Protein AF-A0A6V7WCV7-F1 (afdb_monomer)

Sequence (112 aa):
MLRPEAARRPTASAIASHPLFWEPSKQLQFLMEVSDWIEKKEPRDPVMRRLEWRRNLVFTNWLDQLDEPLRLDLLKQRQYMNNVRDLLRAIRNKKHHYQANIFKLNKFLYFI

Nearest PDB structures (foldseek):
  4pl5-assembly1_A  TM=9.314E-01  e=4.701E-06  Mus musculus
  6w39-assembly1_B  TM=9.078E-01  e=1.611E-05  Homo sapiens
  4yzc-assembly2_B  TM=8.730E-01  e=9.842E-06  Homo sapiens
  4yzd-assembly3_C  TM=8.633E-01  e=1.822E-05  Homo sapiens

InterPro domains:
  IPR010513 KEN domain [PF06479] (27-100)
  IPR010513 KEN domain [PS51392] (24-112)
  IPR038357 KEN domain superfamily [G3DSA:1.20.1440.180] (25-109)
  IPR045133 Serine/threonine-protein kinase/endoribonuclease IRE1/2-like [PTHR13954] (1-100)

Mean predicted aligned error: 6.6 Å

Solvent-accessible surface area (backbone atoms only — not comparable to full-atom values): 6774 Å² total; per-residue (Å²): 114,87,50,90,54,68,90,73,32,68,51,72,70,59,55,68,68,35,74,90,70,48,54,70,70,55,50,53,49,50,47,36,53,51,31,62,59,53,68,79,49,59,83,84,36,69,66,50,52,59,60,53,73,59,38,72,83,78,41,82,53,61,69,79,74,44,59,67,72,60,42,53,57,48,53,73,77,44,90,72,60,85,47,64,68,40,49,33,43,50,54,40,51,50,54,55,49,50,53,52,50,50,53,51,54,52,58,58,62,76,76,114

Secondary structure (DSSP, 8-state):
---SSGGGSPPHHHHHTSGGG--HHHHHHHHHHHHHHHHTS-TT-HHHHHHHHTGGGT-S-GGGGS-HHHHHHHHHH----SSHHHHHHHHHHHHHHHHHHHHHHHHHHT--

pLDDT: mean 88.62, std 14.21, range [44.41, 97.56]

Radius of gyration: 18.57 Å; Cα contacts (8 Å, |Δi|>4): 51; chains: 1; bounding box: 32×36×64 Å

Foldseek 3Di:
DPDPDPVPDDDPVVVCVDPVNDDPVVVLVVLLVVLVVCVPDDCPDPVNCVQFVCCVVPPDQVLVVDDPVLSVVLVVVDDADRGSNRVSVSSNVVVVVVVVVVVVVVVVVVVD

Structure (mmCIF, N/CA/C/O backbone):
data_AF-A0A6V7WCV7-F1
#
_entry.id   AF-A0A6V7WCV7-F1
#
loop_
_atom_site.group_PDB
_atom_site.id
_atom_site.type_symbol
_atom_site.label_atom_id
_atom_site.label_alt_id
_atom_site.label_comp_id
_atom_site.label_asym_id
_atom_site.label_entity_id
_atom_site.label_seq_id
_atom_site.pdbx_PDB_ins_code
_atom_site.Cartn_x
_atom_site.Cartn_y
_atom_site.Cartn_z
_atom_site.occupancy
_atom_site.B_iso_or_equiv
_atom_site.auth_seq_id
_atom_site.auth_comp_id
_atom_site.auth_asym_id
_atom_site.auth_atom_id
_atom_site.pdbx_PDB_model_num
ATOM 1 N N . MET A 1 1 ? 5.554 -4.511 -22.547 1.00 76.69 1 MET A N 1
ATOM 2 C CA . MET A 1 1 ? 6.162 -5.639 -23.284 1.00 76.69 1 MET A CA 1
ATOM 3 C C . MET A 1 1 ? 5.646 -5.725 -24.716 1.00 76.69 1 MET A C 1
ATOM 5 O O . MET A 1 1 ? 6.467 -5.742 -25.615 1.00 76.69 1 MET A O 1
ATOM 9 N N . LEU A 1 2 ? 4.328 -5.682 -24.950 1.00 91.31 2 LEU A N 1
ATOM 10 C CA . LEU A 1 2 ? 3.726 -5.877 -26.283 1.00 91.31 2 LEU A CA 1
ATOM 11 C C . LEU A 1 2 ? 3.234 -4.574 -26.953 1.00 91.31 2 LEU A C 1
ATOM 13 O O . LEU A 1 2 ? 2.215 -4.566 -27.632 1.00 91.31 2 LEU A O 1
ATOM 17 N N . ARG A 1 3 ? 3.910 -3.435 -26.728 1.00 93.88 3 ARG A N 1
ATOM 18 C CA . ARG A 1 3 ? 3.546 -2.186 -27.428 1.00 93.88 3 ARG A CA 1
ATOM 19 C C . ARG A 1 3 ? 3.881 -2.325 -28.925 1.00 93.88 3 ARG A C 1
ATOM 21 O O . ARG A 1 3 ? 4.972 -2.833 -29.209 1.00 93.88 3 ARG A O 1
ATOM 28 N N . PRO A 1 4 ? 3.018 -1.868 -29.856 1.00 94.25 4 PRO A N 1
ATOM 29 C CA . PRO A 1 4 ? 3.315 -1.912 -31.290 1.00 94.25 4 PRO A CA 1
ATOM 30 C C . PRO A 1 4 ? 4.631 -1.201 -31.605 1.00 94.25 4 PRO A C 1
ATOM 32 O O . PRO A 1 4 ? 5.537 -1.803 -32.179 1.00 94.25 4 PRO A O 1
ATOM 35 N N . GLU A 1 5 ? 4.799 0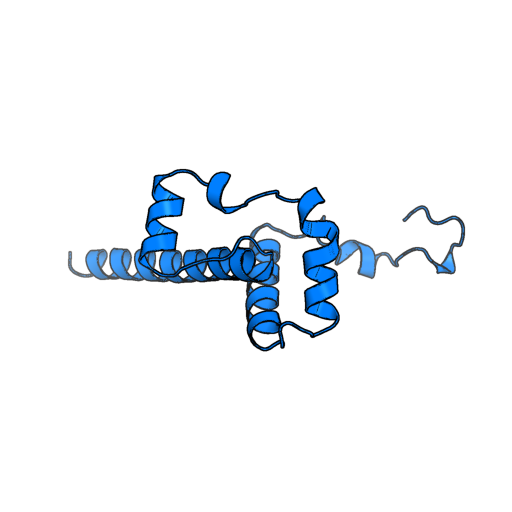.022 -31.092 1.00 96.44 5 GLU A N 1
ATOM 36 C CA . GLU A 1 5 ? 6.050 0.765 -31.223 1.00 96.44 5 GLU A CA 1
ATOM 37 C C . GLU A 1 5 ? 7.155 0.159 -30.343 1.00 96.44 5 GLU A C 1
ATOM 39 O O . GLU A 1 5 ? 7.053 0.143 -29.110 1.00 96.44 5 GLU A O 1
ATOM 44 N N . ALA A 1 6 ? 8.249 -0.293 -30.969 1.00 94.12 6 ALA A N 1
ATOM 45 C CA . ALA A 1 6 ? 9.384 -0.909 -30.279 1.00 94.12 6 ALA A CA 1
ATOM 46 C C . ALA A 1 6 ? 10.025 0.026 -29.239 1.00 94.12 6 ALA A C 1
ATOM 48 O O . ALA A 1 6 ? 10.284 -0.399 -28.116 1.00 94.12 6 ALA A O 1
ATOM 49 N N . ALA A 1 7 ? 10.180 1.314 -29.566 1.00 94.56 7 ALA A N 1
ATOM 50 C CA . ALA A 1 7 ? 10.770 2.321 -28.678 1.00 94.56 7 ALA A CA 1
ATOM 51 C C . ALA A 1 7 ? 9.961 2.578 -27.390 1.00 94.56 7 ALA A C 1
ATOM 53 O O . ALA A 1 7 ? 10.483 3.137 -26.432 1.00 94.56 7 ALA A O 1
ATOM 54 N N . ARG A 1 8 ? 8.685 2.167 -27.340 1.00 94.75 8 ARG A N 1
ATOM 55 C CA . ARG A 1 8 ? 7.830 2.287 -26.144 1.00 94.75 8 ARG A CA 1
ATOM 56 C C . ARG A 1 8 ? 7.823 1.027 -25.282 1.00 94.75 8 ARG A C 1
ATOM 58 O O . ARG A 1 8 ? 7.116 0.972 -24.272 1.00 94.75 8 ARG A O 1
ATOM 65 N N . ARG A 1 9 ? 8.537 -0.026 -25.688 1.00 95.56 9 ARG A N 1
ATOM 66 C CA . ARG A 1 9 ? 8.662 -1.245 -24.887 1.00 95.56 9 ARG A CA 1
ATOM 67 C C . ARG A 1 9 ? 9.689 -0.996 -23.775 1.00 95.56 9 ARG A C 1
ATOM 69 O O . ARG A 1 9 ? 10.730 -0.403 -24.039 1.00 95.56 9 ARG A O 1
ATOM 76 N N . PRO A 1 10 ? 9.414 -1.430 -22.534 1.00 95.19 10 PRO A N 1
ATOM 77 C CA . PRO A 1 10 ? 10.397 -1.334 -21.463 1.00 95.19 10 PRO A CA 1
ATOM 78 C C . PRO A 1 10 ? 11.601 -2.229 -21.771 1.00 95.19 10 PRO A C 1
ATOM 80 O O . PRO A 1 10 ? 11.449 -3.291 -22.380 1.00 95.19 10 PRO A O 1
ATOM 83 N N . THR A 1 11 ? 12.783 -1.817 -21.318 1.00 95.38 11 THR A N 1
ATOM 84 C CA . THR A 1 11 ? 13.997 -2.638 -21.390 1.00 95.38 11 THR A CA 1
ATOM 85 C C . THR A 1 11 ? 13.890 -3.854 -20.468 1.00 95.38 11 THR A C 1
ATOM 87 O O . THR A 1 11 ? 13.085 -3.870 -19.532 1.00 95.38 11 THR A O 1
ATOM 90 N N . ALA A 1 12 ? 14.737 -4.864 -20.684 1.00 94.69 12 ALA A N 1
ATOM 91 C CA . ALA A 1 12 ? 14.803 -6.034 -19.804 1.00 94.69 12 ALA A CA 1
ATOM 92 C C . ALA A 1 12 ? 15.084 -5.646 -18.338 1.00 94.69 12 ALA A C 1
ATOM 94 O O . ALA A 1 12 ? 14.444 -6.164 -17.428 1.00 94.69 12 ALA A O 1
ATOM 95 N N . SER A 1 13 ? 15.966 -4.667 -18.108 1.00 95.25 13 SER A N 1
ATOM 96 C CA . SER A 1 13 ? 16.258 -4.147 -16.764 1.00 95.25 13 SER A CA 1
ATOM 97 C C . SER A 1 13 ? 15.040 -3.463 -16.118 1.00 95.25 13 SER A C 1
ATOM 99 O O . SER A 1 13 ? 14.732 -3.711 -14.949 1.00 95.25 13 SER A O 1
ATOM 101 N N . ALA A 1 14 ? 14.283 -2.667 -16.885 1.00 94.50 14 ALA A N 1
ATOM 102 C CA . ALA A 1 14 ? 13.053 -2.044 -16.394 1.00 94.50 14 ALA A CA 1
ATOM 103 C C . ALA A 1 14 ? 11.978 -3.090 -16.048 1.00 94.50 14 ALA A C 1
ATOM 105 O O . ALA A 1 14 ? 11.270 -2.947 -15.053 1.00 94.50 14 ALA A O 1
ATOM 106 N N . ILE A 1 15 ? 11.885 -4.163 -16.839 1.00 94.75 15 ILE A N 1
ATOM 107 C CA . ILE A 1 15 ? 11.001 -5.302 -16.571 1.00 94.75 15 ILE A CA 1
ATOM 108 C C . ILE A 1 15 ? 11.404 -6.010 -15.278 1.00 94.75 15 ILE A C 1
ATOM 110 O O . ILE A 1 15 ? 10.546 -6.222 -14.428 1.00 94.75 15 ILE A O 1
ATOM 114 N N . ALA A 1 16 ? 12.688 -6.331 -15.104 1.00 94.50 16 ALA A N 1
ATOM 115 C CA . ALA A 1 16 ? 13.192 -6.999 -13.902 1.00 94.50 16 ALA A CA 1
ATOM 116 C C . ALA A 1 16 ? 12.937 -6.180 -12.623 1.00 94.50 16 ALA A C 1
ATOM 118 O O . ALA A 1 16 ? 12.806 -6.729 -11.533 1.00 94.50 16 ALA A O 1
ATOM 119 N N . SER A 1 17 ? 12.814 -4.858 -12.758 1.00 93.88 17 SER A N 1
ATOM 120 C CA . SER A 1 17 ? 12.509 -3.948 -11.653 1.00 93.88 17 SER A CA 1
ATOM 121 C C . SER A 1 17 ? 11.010 -3.825 -11.345 1.00 93.88 17 SER A C 1
ATOM 123 O O . SER A 1 17 ? 10.653 -3.197 -10.349 1.00 93.88 17 SER A O 1
ATOM 125 N N . HIS A 1 18 ? 10.126 -4.399 -12.165 1.00 95.75 18 HIS A N 1
ATOM 126 C CA . HIS A 1 18 ? 8.675 -4.257 -12.033 1.00 95.75 18 HIS A CA 1
ATOM 127 C C . HIS A 1 18 ? 8.134 -4.946 -10.759 1.00 95.75 18 HIS A C 1
ATOM 129 O O . HIS A 1 18 ? 8.598 -6.041 -10.434 1.00 95.75 18 HIS A O 1
ATOM 135 N N . PRO A 1 19 ? 7.106 -4.386 -10.080 1.00 96.25 19 PRO A N 1
ATOM 136 C CA . PRO A 1 19 ? 6.532 -4.961 -8.855 1.00 96.25 19 PRO A CA 1
ATOM 137 C C . PRO A 1 19 ? 6.061 -6.414 -8.948 1.00 96.25 19 PRO A C 1
ATOM 139 O O . PRO A 1 19 ? 6.026 -7.110 -7.942 1.00 96.25 19 PRO A O 1
ATOM 142 N N . LEU A 1 20 ? 5.747 -6.883 -10.159 1.00 94.94 20 LEU A N 1
ATOM 143 C CA . LEU A 1 20 ? 5.389 -8.281 -10.426 1.00 94.94 20 LEU A CA 1
ATOM 144 C C . LEU A 1 20 ? 6.468 -9.272 -9.953 1.00 94.94 20 LEU A C 1
ATOM 146 O O . LEU A 1 20 ? 6.132 -10.382 -9.565 1.00 94.94 20 LEU A O 1
ATOM 150 N N . PHE A 1 21 ? 7.741 -8.873 -9.984 1.00 96.12 21 PHE A N 1
ATOM 151 C CA . PHE A 1 21 ? 8.878 -9.717 -9.597 1.00 96.12 21 PHE A CA 1
ATOM 152 C C . PHE A 1 21 ? 9.394 -9.414 -8.190 1.00 96.12 21 PHE A C 1
ATOM 154 O O . PHE A 1 21 ? 10.495 -9.819 -7.828 1.00 96.12 21 PHE A O 1
ATOM 161 N N . TRP A 1 22 ? 8.665 -8.622 -7.405 1.00 97.50 22 TRP A N 1
ATOM 162 C CA . TRP A 1 22 ? 9.108 -8.286 -6.061 1.00 97.50 22 TRP A CA 1
ATOM 163 C C . TRP A 1 22 ? 8.701 -9.368 -5.075 1.00 97.50 22 TRP A C 1
ATOM 165 O O . TRP A 1 22 ? 7.524 -9.714 -4.983 1.00 97.50 22 TRP A O 1
ATOM 175 N N . GLU A 1 23 ? 9.664 -9.796 -4.263 1.00 97.44 23 GLU A N 1
ATOM 176 C CA . GLU A 1 23 ? 9.392 -10.567 -3.054 1.00 97.44 23 GLU A CA 1
ATOM 177 C C . GLU A 1 23 ? 8.449 -9.794 -2.110 1.00 97.44 23 GLU A C 1
ATOM 179 O O . GLU A 1 23 ? 8.503 -8.555 -2.067 1.00 97.44 23 GLU A O 1
ATOM 184 N N . PRO A 1 24 ? 7.624 -10.482 -1.299 1.00 96.88 24 PRO A N 1
ATOM 185 C CA . PRO A 1 24 ? 6.661 -9.832 -0.405 1.00 96.88 24 PRO A CA 1
ATOM 186 C C . PRO A 1 24 ? 7.280 -8.780 0.527 1.00 96.88 24 PRO A C 1
ATOM 188 O O . PRO A 1 24 ? 6.677 -7.739 0.789 1.00 96.88 24 PRO A O 1
ATOM 191 N N . SER A 1 25 ? 8.516 -9.001 0.985 1.00 95.62 25 SER A N 1
ATOM 192 C CA . SER A 1 25 ? 9.258 -8.049 1.820 1.00 95.62 25 SER A CA 1
ATOM 193 C C . SER A 1 25 ? 9.508 -6.717 1.107 1.00 95.62 25 SER A C 1
ATOM 195 O O . SER A 1 25 ? 9.321 -5.653 1.698 1.00 95.62 25 SER A O 1
ATOM 197 N N . LYS A 1 26 ? 9.865 -6.760 -0.180 1.00 96.75 26 LYS A N 1
ATOM 198 C CA . LYS A 1 26 ? 10.084 -5.574 -1.012 1.00 96.75 26 LYS A CA 1
ATOM 199 C C . LYS A 1 26 ? 8.773 -4.854 -1.319 1.00 96.75 26 LYS A C 1
ATOM 201 O O . LYS A 1 26 ? 8.745 -3.627 -1.305 1.00 96.75 26 LYS A O 1
ATOM 206 N N . GLN A 1 27 ? 7.686 -5.596 -1.541 1.00 97.56 27 GLN A N 1
ATOM 207 C CA . GLN A 1 27 ? 6.352 -5.007 -1.709 1.00 97.56 27 GLN A CA 1
ATOM 208 C C . GLN A 1 27 ? 5.926 -4.234 -0.455 1.00 97.56 27 GLN A C 1
ATOM 210 O O . GLN A 1 27 ? 5.537 -3.071 -0.554 1.00 97.56 27 GLN A O 1
ATOM 215 N N . LEU A 1 28 ? 6.061 -4.842 0.729 1.00 96.06 28 LEU A N 1
ATOM 216 C CA . LEU A 1 28 ? 5.735 -4.184 1.994 1.00 96.06 28 LEU A CA 1
ATOM 217 C C . LEU A 1 28 ? 6.618 -2.954 2.239 1.00 96.06 28 LEU A C 1
ATOM 219 O O . LEU A 1 28 ? 6.102 -1.901 2.608 1.00 96.06 28 LEU A O 1
ATOM 223 N N . GLN A 1 29 ? 7.927 -3.070 1.999 1.00 96.75 29 GLN A N 1
ATOM 224 C CA . GLN A 1 29 ? 8.865 -1.957 2.140 1.00 96.75 29 GLN A CA 1
ATOM 225 C C . GLN A 1 29 ? 8.476 -0.779 1.238 1.00 96.75 29 GLN A C 1
ATOM 227 O O . GLN A 1 29 ? 8.420 0.356 1.704 1.00 96.75 29 GLN A O 1
ATOM 232 N N . PHE A 1 30 ? 8.114 -1.046 -0.019 1.00 97.50 30 PHE A N 1
ATOM 233 C CA . PHE A 1 30 ? 7.636 -0.013 -0.934 1.00 97.50 30 PHE A CA 1
ATOM 234 C C . PHE A 1 30 ? 6.378 0.695 -0.409 1.00 97.50 30 PHE A C 1
ATOM 236 O O . PHE A 1 30 ? 6.314 1.922 -0.428 1.00 97.50 30 PHE A O 1
ATOM 243 N N . LEU A 1 31 ? 5.387 -0.044 0.106 1.00 96.75 31 LEU A N 1
ATOM 244 C CA . LEU A 1 31 ? 4.176 0.566 0.675 1.00 96.75 31 LEU A CA 1
ATOM 245 C C . LEU A 1 31 ? 4.493 1.455 1.886 1.00 96.75 31 LEU A C 1
ATOM 247 O O . LEU A 1 31 ? 3.893 2.521 2.040 1.00 96.75 31 LEU A O 1
ATOM 251 N N . MET A 1 32 ? 5.446 1.041 2.725 1.00 96.50 32 MET A N 1
ATOM 252 C CA . MET A 1 32 ? 5.908 1.838 3.862 1.00 96.50 32 MET A CA 1
ATOM 253 C C . MET A 1 32 ? 6.592 3.135 3.417 1.00 96.50 32 MET A C 1
ATOM 255 O O . MET A 1 32 ? 6.229 4.207 3.897 1.00 96.50 32 MET A O 1
ATOM 259 N N . GLU A 1 33 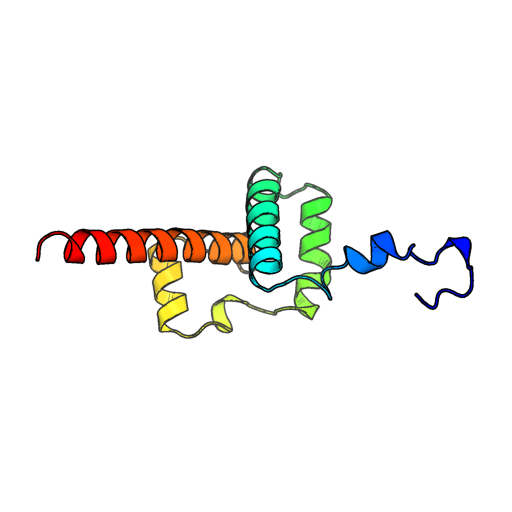? 7.529 3.057 2.472 1.00 97.25 33 GLU A N 1
ATOM 260 C CA . GLU A 1 33 ? 8.252 4.224 1.952 1.00 97.25 33 GLU A CA 1
ATOM 261 C C . GLU A 1 33 ? 7.309 5.219 1.271 1.00 97.25 33 GLU A C 1
ATOM 263 O O . GLU A 1 33 ? 7.402 6.429 1.495 1.00 97.25 33 GLU A O 1
ATOM 268 N N . VAL A 1 34 ? 6.347 4.718 0.489 1.00 96.94 34 VAL A N 1
ATOM 269 C CA . VAL A 1 34 ? 5.306 5.558 -0.110 1.00 96.94 34 VAL A CA 1
ATOM 270 C C . VAL A 1 34 ? 4.466 6.218 0.980 1.00 96.94 34 VAL A C 1
ATOM 272 O O . VAL A 1 34 ? 4.216 7.417 0.877 1.00 96.94 34 VAL A O 1
ATOM 275 N N . SER A 1 35 ? 4.077 5.492 2.037 1.00 97.56 35 SER A N 1
ATOM 276 C CA . SER A 1 35 ? 3.351 6.070 3.177 1.00 97.56 35 SER A CA 1
ATOM 277 C C . SER A 1 35 ? 4.119 7.233 3.815 1.00 97.56 35 SER A C 1
ATOM 279 O O . SER A 1 35 ? 3.529 8.281 4.073 1.00 97.56 35 SER A O 1
ATOM 281 N N . ASP A 1 36 ? 5.419 7.069 4.066 1.00 97.12 36 ASP A N 1
ATOM 282 C CA . ASP A 1 36 ? 6.254 8.107 4.684 1.00 97.12 36 ASP A CA 1
ATOM 283 C C . ASP A 1 36 ? 6.448 9.320 3.771 1.00 97.12 36 ASP A C 1
ATOM 285 O O . ASP A 1 36 ? 6.479 10.467 4.230 1.00 97.12 36 ASP A O 1
ATOM 289 N N . TRP A 1 37 ? 6.550 9.079 2.465 1.00 96.50 37 TRP A N 1
ATOM 290 C CA . TRP A 1 37 ? 6.676 10.135 1.472 1.00 96.50 37 TRP A CA 1
ATOM 291 C C . TRP A 1 37 ? 5.389 10.959 1.327 1.00 96.50 37 TRP A C 1
ATOM 293 O O . TRP A 1 37 ? 5.460 12.190 1.294 1.00 96.50 37 TRP A O 1
ATOM 303 N N . ILE A 1 38 ? 4.215 10.314 1.284 1.00 95.94 38 ILE A N 1
ATOM 304 C CA . ILE A 1 38 ? 2.925 11.012 1.133 1.00 95.94 38 ILE A CA 1
ATOM 305 C C . ILE A 1 38 ? 2.443 11.692 2.417 1.00 95.94 38 ILE A C 1
ATOM 307 O O . ILE A 1 38 ? 1.627 12.610 2.333 1.00 95.94 38 ILE A O 1
ATOM 311 N N . GLU A 1 39 ? 2.930 11.280 3.593 1.00 94.62 39 GLU A N 1
ATOM 312 C CA . GLU A 1 39 ? 2.599 11.914 4.880 1.00 94.62 39 GLU A CA 1
ATOM 313 C C . GLU A 1 39 ? 2.926 13.411 4.871 1.00 94.62 39 GLU A C 1
ATOM 315 O O . GLU A 1 39 ? 2.197 14.221 5.433 1.00 94.62 39 GLU A O 1
ATOM 320 N N . LYS A 1 40 ? 4.011 13.773 4.181 1.00 93.25 40 LYS A N 1
ATOM 321 C CA . LYS A 1 40 ? 4.543 15.137 4.090 1.00 93.25 40 LYS A CA 1
ATOM 322 C C . LYS A 1 40 ? 3.878 15.967 2.987 1.00 93.25 40 LYS A C 1
ATOM 324 O O . LYS A 1 40 ? 4.312 17.083 2.721 1.00 93.25 40 LYS A O 1
ATOM 329 N N . LYS A 1 41 ? 2.893 15.406 2.276 1.00 93.75 41 LYS A N 1
ATOM 330 C CA . LYS A 1 41 ? 2.248 16.049 1.127 1.00 93.75 41 LYS A CA 1
ATOM 331 C C . LYS A 1 41 ? 0.964 16.747 1.541 1.00 93.75 41 LYS A C 1
ATOM 333 O O . LYS A 1 41 ? 0.128 16.184 2.252 1.00 93.75 41 LYS A O 1
ATOM 338 N N . GLU A 1 42 ? 0.750 17.933 0.990 1.00 93.38 42 GLU A N 1
ATOM 339 C CA . GLU A 1 42 ? -0.506 18.654 1.159 1.00 93.38 42 GLU A CA 1
ATOM 340 C C . GLU A 1 42 ? -1.680 17.882 0.534 1.00 93.38 42 GLU A C 1
ATOM 342 O O . GLU A 1 42 ? -1.513 17.244 -0.510 1.00 93.38 42 GLU A O 1
ATOM 347 N N . PRO A 1 43 ? -2.900 17.953 1.100 1.00 87.00 43 PRO A N 1
ATOM 348 C CA . PRO A 1 43 ? -4.073 17.286 0.528 1.00 87.00 43 PRO A CA 1
ATOM 349 C C . PRO A 1 43 ? -4.367 17.687 -0.927 1.00 87.00 43 PRO A C 1
ATOM 351 O O . PRO A 1 43 ? -4.913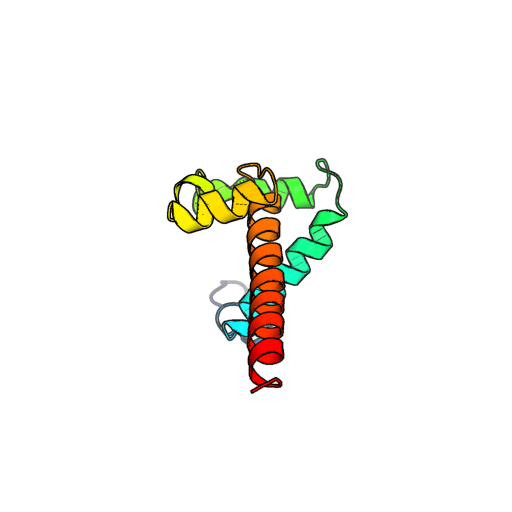 16.900 -1.698 1.00 87.00 43 PRO A O 1
ATOM 354 N N . ARG A 1 44 ? -3.995 18.914 -1.318 1.00 91.31 44 ARG A N 1
ATOM 355 C CA . ARG A 1 44 ? -4.189 19.454 -2.674 1.00 91.31 44 ARG A CA 1
ATOM 356 C C . ARG A 1 44 ? -3.049 19.123 -3.644 1.00 91.31 44 ARG A C 1
ATOM 358 O O . ARG A 1 44 ? -3.126 19.533 -4.806 1.00 91.31 44 ARG A O 1
ATOM 365 N N . ASP A 1 45 ? -2.020 18.400 -3.203 1.00 95.81 45 ASP A N 1
ATOM 366 C CA . ASP A 1 45 ? -0.906 17.987 -4.056 1.00 95.81 45 ASP A CA 1
ATOM 367 C C . ASP A 1 45 ? -1.425 17.118 -5.230 1.00 95.81 45 ASP A C 1
ATOM 369 O O . ASP A 1 45 ? -2.264 16.228 -5.024 1.00 95.81 45 ASP A O 1
ATOM 373 N N . PRO A 1 46 ? -0.977 17.357 -6.480 1.00 95.62 46 PRO A N 1
ATOM 374 C CA . PRO A 1 46 ? -1.377 16.557 -7.637 1.00 95.62 46 PRO A CA 1
ATOM 375 C C . PRO A 1 46 ? -1.187 15.045 -7.455 1.00 95.62 46 PRO A C 1
ATOM 377 O O . PRO A 1 46 ? -2.007 14.267 -7.948 1.00 95.62 46 PRO A O 1
ATOM 380 N N . VAL A 1 47 ? -0.149 14.624 -6.728 1.00 93.75 47 VAL A N 1
ATOM 381 C CA . VAL A 1 47 ? 0.113 13.216 -6.404 1.00 93.75 47 VAL A CA 1
ATOM 382 C C . VAL A 1 47 ? -1.019 12.641 -5.563 1.00 93.75 47 VAL A C 1
ATOM 384 O O . VAL A 1 47 ? -1.498 11.547 -5.854 1.00 93.75 47 VAL A O 1
ATOM 387 N N . MET A 1 48 ? -1.497 13.387 -4.565 1.00 95.00 48 MET A N 1
ATOM 388 C CA . MET A 1 48 ? -2.586 12.936 -3.700 1.00 95.00 48 MET A CA 1
ATOM 389 C C . MET A 1 48 ? -3.874 12.740 -4.486 1.00 95.00 48 MET A C 1
ATOM 391 O O . MET A 1 48 ? -4.512 11.695 -4.375 1.00 95.00 48 MET A O 1
ATOM 395 N N . ARG A 1 49 ? -4.205 13.683 -5.376 1.00 94.12 49 ARG A N 1
ATOM 396 C CA . ARG A 1 49 ? -5.342 13.516 -6.294 1.00 94.12 49 ARG A CA 1
ATOM 397 C C . ARG A 1 49 ? -5.178 12.284 -7.181 1.00 94.12 49 ARG A C 1
ATOM 399 O O . ARG A 1 49 ? -6.145 11.567 -7.422 1.00 94.12 49 ARG A O 1
ATOM 406 N N . ARG A 1 50 ? -3.961 12.031 -7.676 1.00 94.06 50 ARG A N 1
ATOM 407 C CA . ARG A 1 50 ? -3.690 10.896 -8.563 1.00 94.06 50 ARG A CA 1
ATOM 408 C C . ARG A 1 50 ? -3.828 9.553 -7.852 1.00 94.06 50 ARG A C 1
ATOM 410 O O . ARG A 1 50 ? -4.361 8.627 -8.460 1.00 94.06 50 ARG A O 1
ATOM 417 N N . LEU A 1 51 ? -3.375 9.464 -6.603 1.00 92.81 51 LEU A N 1
ATOM 418 C CA . LEU A 1 51 ? -3.517 8.270 -5.770 1.00 92.81 51 LEU A CA 1
ATOM 419 C C . LEU A 1 51 ? -4.991 7.960 -5.487 1.00 92.81 51 LEU A C 1
ATOM 421 O O . LEU A 1 51 ? -5.406 6.812 -5.611 1.00 92.81 51 LEU A O 1
ATOM 425 N N . GLU A 1 52 ? -5.801 8.977 -5.191 1.00 94.19 52 GLU A N 1
ATOM 426 C CA . GLU A 1 52 ? -7.219 8.775 -4.873 1.00 94.19 52 GLU A CA 1
ATOM 427 C C . GLU A 1 52 ? -8.096 8.496 -6.105 1.00 94.19 52 GLU A C 1
ATOM 429 O O . GLU A 1 52 ? -9.116 7.820 -5.979 1.00 94.19 52 GLU A O 1
ATOM 434 N N . TRP A 1 53 ? -7.711 8.964 -7.303 1.00 93.31 53 TRP A N 1
ATOM 435 C CA . TRP A 1 53 ? -8.576 8.942 -8.496 1.00 93.31 53 TRP A CA 1
ATOM 436 C C . TRP A 1 53 ? -9.169 7.559 -8.814 1.00 93.31 53 TRP A C 1
ATOM 438 O O . TRP A 1 53 ? -10.336 7.450 -9.183 1.00 93.31 53 TRP A O 1
ATOM 448 N N . ARG A 1 54 ? -8.381 6.488 -8.681 1.00 90.00 54 ARG A N 1
ATOM 449 C CA . ARG A 1 54 ? -8.802 5.125 -9.057 1.00 90.00 54 ARG A CA 1
ATOM 450 C C . ARG A 1 54 ? -8.839 4.142 -7.893 1.00 90.00 54 ARG A C 1
ATOM 452 O O . ARG A 1 54 ? -8.865 2.937 -8.122 1.00 90.00 54 ARG A O 1
ATOM 459 N N . ARG A 1 55 ? -8.891 4.637 -6.656 1.00 93.50 55 ARG A N 1
ATOM 460 C CA . ARG A 1 55 ? -8.899 3.787 -5.456 1.00 93.50 55 ARG A CA 1
ATOM 461 C C . ARG A 1 55 ? -10.043 2.765 -5.442 1.00 93.50 55 ARG A C 1
ATOM 463 O O . ARG A 1 55 ? -9.840 1.645 -4.998 1.00 93.50 55 ARG A O 1
ATOM 470 N N . ASN A 1 56 ? -11.198 3.119 -6.016 1.00 93.06 56 ASN A N 1
ATOM 471 C CA . ASN A 1 56 ? -12.392 2.268 -6.053 1.00 93.06 56 ASN A CA 1
ATOM 472 C C . ASN A 1 56 ? -12.207 0.994 -6.899 1.00 93.06 56 ASN A C 1
ATOM 474 O O . ASN A 1 56 ? -13.007 0.075 -6.783 1.00 93.06 56 ASN A O 1
ATOM 478 N N . LEU A 1 57 ? -11.162 0.927 -7.736 1.00 91.75 57 LEU A N 1
ATOM 479 C CA . LEU A 1 57 ? -10.771 -0.304 -8.436 1.00 91.75 57 LEU A CA 1
ATOM 480 C C . LEU A 1 57 ? -10.023 -1.289 -7.525 1.00 91.75 57 LEU A C 1
ATOM 482 O O . LEU A 1 57 ? -9.814 -2.432 -7.914 1.00 91.75 57 LEU A O 1
ATOM 486 N N . VAL A 1 58 ? -9.579 -0.830 -6.353 1.00 88.38 58 VAL A N 1
ATOM 487 C CA . VAL A 1 58 ? -8.795 -1.600 -5.382 1.00 88.38 58 VAL A CA 1
ATOM 488 C C . VAL A 1 58 ? -9.627 -1.887 -4.132 1.00 88.38 58 VAL A C 1
ATOM 490 O O . VAL A 1 58 ? -9.667 -3.025 -3.682 1.00 88.38 58 VAL A O 1
ATOM 493 N N . PHE A 1 59 ? -10.310 -0.880 -3.579 1.00 92.44 59 PHE A N 1
ATOM 494 C CA . PHE A 1 59 ? -11.165 -1.016 -2.395 1.00 92.44 59 PHE A CA 1
ATOM 495 C C . PHE A 1 59 ? -12.303 0.013 -2.399 1.00 92.44 59 PHE A C 1
ATOM 497 O O . PHE A 1 59 ? -12.169 1.095 -2.967 1.00 92.44 59 PHE A O 1
ATOM 504 N N . THR A 1 60 ? -13.412 -0.293 -1.722 1.00 92.12 60 THR A N 1
ATOM 505 C CA . THR A 1 60 ? -14.528 0.647 -1.509 1.00 92.12 60 THR A CA 1
ATOM 506 C C . THR A 1 60 ? -14.361 1.391 -0.190 1.00 92.12 60 THR A C 1
ATOM 508 O O . THR A 1 60 ? -13.916 2.537 -0.192 1.00 92.12 60 THR A O 1
ATOM 511 N N . ASN A 1 61 ? -14.672 0.733 0.931 1.00 94.50 61 ASN A N 1
ATOM 512 C CA . ASN A 1 61 ? -14.300 1.144 2.277 1.00 94.50 61 ASN A CA 1
ATOM 513 C C . ASN A 1 61 ? -13.371 0.104 2.879 1.00 94.50 61 ASN A C 1
ATOM 515 O O . ASN A 1 61 ? -13.808 -0.971 3.279 1.00 94.50 61 ASN A O 1
ATOM 519 N N . TRP A 1 62 ? -12.081 0.423 2.925 1.00 96.19 62 TRP A N 1
ATOM 520 C CA . TRP A 1 62 ? -11.082 -0.544 3.361 1.00 96.19 62 TRP A CA 1
ATOM 521 C C . TRP A 1 62 ? -11.247 -0.936 4.833 1.00 96.19 62 TRP A C 1
ATOM 523 O O . TRP A 1 62 ? -10.906 -2.058 5.177 1.00 96.19 62 TRP A O 1
ATOM 533 N N . LEU A 1 63 ? -11.810 -0.074 5.692 1.00 94.88 63 LEU A N 1
ATOM 534 C CA . LEU A 1 63 ? -12.074 -0.417 7.097 1.00 94.88 63 LEU A CA 1
ATOM 535 C C . LEU A 1 63 ? -13.138 -1.510 7.237 1.00 94.88 63 LEU A C 1
ATOM 537 O O . LEU A 1 63 ? -13.040 -2.339 8.136 1.00 94.88 63 LEU A O 1
ATOM 541 N N . ASP A 1 64 ? -14.141 -1.516 6.358 1.00 94.38 64 ASP A N 1
ATOM 542 C CA . ASP A 1 64 ? -15.223 -2.509 6.377 1.00 94.38 64 ASP A CA 1
ATOM 543 C C . ASP A 1 64 ? -14.788 -3.856 5.781 1.00 94.38 64 ASP A C 1
ATOM 545 O O . ASP A 1 64 ? -15.488 -4.851 5.933 1.00 94.38 64 ASP A O 1
ATOM 549 N N . GLN A 1 65 ? -13.628 -3.896 5.120 1.00 94.56 65 GLN A N 1
ATOM 550 C CA . GLN A 1 65 ? -13.032 -5.113 4.561 1.00 94.56 65 GLN A CA 1
ATOM 551 C C . GLN A 1 65 ? -12.074 -5.815 5.538 1.00 94.56 65 GLN A C 1
ATOM 553 O O . GLN A 1 65 ? -11.527 -6.862 5.203 1.00 94.56 65 GLN A O 1
ATOM 558 N N . LEU A 1 66 ? -11.830 -5.236 6.719 1.00 93.19 66 LEU A N 1
ATOM 559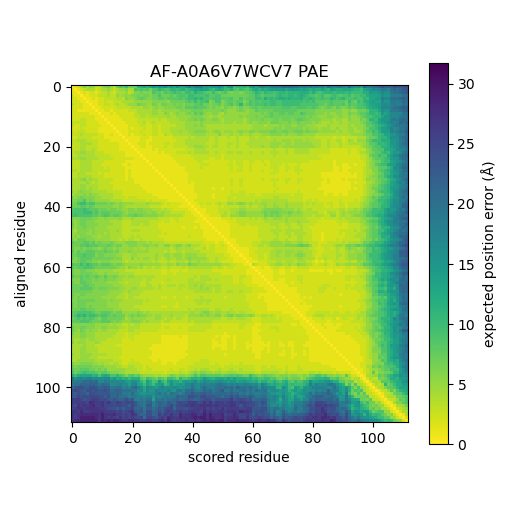 C CA . LEU A 1 66 ? -10.977 -5.828 7.749 1.00 93.19 66 LEU A CA 1
ATOM 560 C C . LEU A 1 66 ? -11.801 -6.656 8.732 1.00 93.19 66 LEU A C 1
ATOM 562 O O . LEU A 1 66 ? -12.902 -6.257 9.114 1.00 93.19 66 LEU A O 1
ATOM 566 N N . ASP A 1 67 ? -11.200 -7.733 9.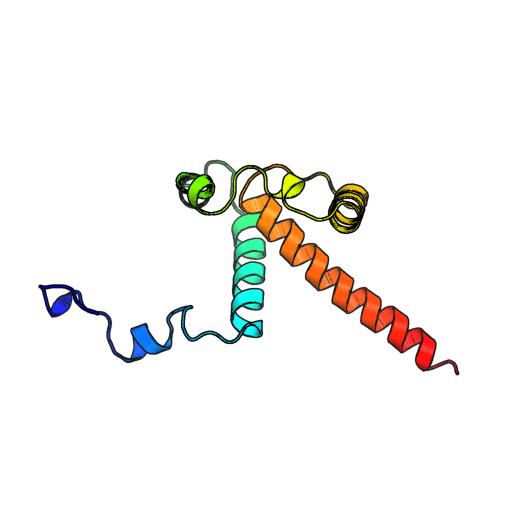236 1.00 92.88 67 ASP A N 1
ATOM 567 C CA . ASP A 1 67 ? -11.758 -8.480 10.359 1.00 92.88 67 ASP A CA 1
ATOM 568 C C . ASP A 1 67 ? -11.951 -7.567 11.577 1.00 92.88 67 ASP A C 1
ATOM 570 O O . ASP A 1 67 ? -11.104 -6.720 11.898 1.00 92.88 67 ASP A O 1
ATOM 574 N N . GLU A 1 68 ? -13.056 -7.772 12.294 1.00 93.00 68 GLU A N 1
ATOM 575 C CA . GLU A 1 68 ? -13.456 -6.943 13.433 1.00 93.00 68 GLU A CA 1
ATOM 576 C C . GLU A 1 68 ? -12.337 -6.752 14.480 1.00 93.00 68 GLU A C 1
ATOM 578 O O . GLU A 1 68 ? -12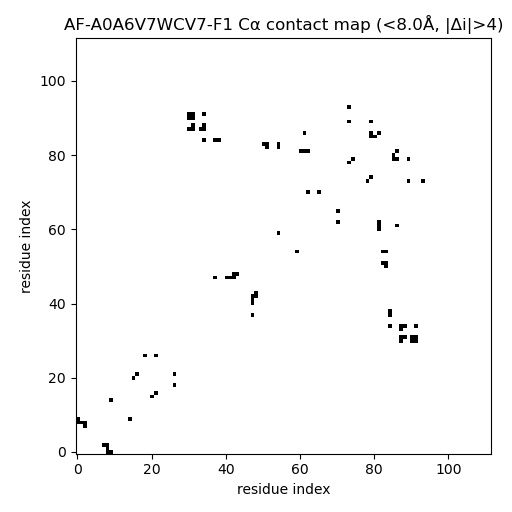.084 -5.601 14.857 1.00 93.00 68 GLU A O 1
ATOM 583 N N . PRO A 1 69 ? -11.575 -7.788 14.900 1.00 92.19 69 PRO A N 1
ATOM 584 C CA . PRO A 1 69 ? -10.495 -7.602 15.869 1.00 92.19 69 PRO A CA 1
ATOM 585 C C . PRO A 1 69 ? -9.393 -6.653 15.380 1.00 92.19 69 PRO A C 1
ATOM 587 O O . PRO A 1 69 ? -8.896 -5.829 16.151 1.00 92.19 69 PRO A O 1
ATOM 590 N N . LEU A 1 70 ? -9.019 -6.736 14.098 1.00 90.00 70 LEU A N 1
ATOM 591 C CA . LEU A 1 70 ? -7.989 -5.881 13.508 1.00 90.00 70 LEU A CA 1
ATOM 592 C C . LEU A 1 70 ? -8.487 -4.443 13.362 1.00 90.00 70 LEU A C 1
ATOM 594 O O . LEU A 1 70 ? -7.765 -3.498 13.685 1.00 90.00 70 LEU A O 1
ATOM 598 N N . ARG A 1 71 ? -9.729 -4.272 12.907 1.00 93.12 71 ARG A N 1
ATOM 599 C CA . ARG A 1 71 ? -10.374 -2.963 12.803 1.00 93.12 71 ARG A CA 1
ATOM 600 C C . ARG A 1 71 ? -10.437 -2.267 14.163 1.00 93.12 71 ARG A C 1
ATOM 602 O O . ARG A 1 71 ? -10.046 -1.105 14.265 1.00 93.12 71 ARG A O 1
ATOM 609 N N . LEU A 1 72 ? -10.884 -2.965 15.207 1.00 91.88 72 LEU A N 1
ATOM 610 C CA . LEU A 1 72 ? -10.949 -2.419 16.565 1.00 91.88 72 LEU A CA 1
ATOM 611 C C . LEU A 1 72 ? -9.559 -2.057 17.100 1.00 91.88 72 LEU A C 1
ATOM 613 O O . LEU A 1 72 ? -9.396 -1.002 17.708 1.00 91.88 72 LEU A O 1
ATOM 617 N N . ASP A 1 73 ? -8.549 -2.894 16.859 1.00 90.50 73 ASP A N 1
ATOM 618 C CA . ASP A 1 73 ? -7.163 -2.604 17.240 1.00 90.50 73 ASP A CA 1
ATOM 619 C C . ASP A 1 73 ? -6.625 -1.327 16.573 1.00 90.50 73 ASP A C 1
ATOM 621 O O . ASP A 1 73 ? -6.062 -0.463 17.248 1.00 90.50 73 ASP A O 1
ATOM 625 N N . LEU A 1 74 ? -6.863 -1.153 15.269 1.00 92.31 74 LEU A N 1
ATOM 626 C CA . LEU A 1 74 ? -6.457 0.051 14.542 1.00 92.31 74 LEU A CA 1
ATOM 627 C C . LEU A 1 74 ? -7.153 1.304 15.088 1.00 92.31 74 LEU A C 1
ATOM 629 O O . LEU A 1 74 ? -6.485 2.304 15.370 1.00 92.31 74 LEU A O 1
ATOM 633 N N . LEU A 1 75 ? -8.474 1.241 15.276 1.00 93.00 75 LEU A N 1
ATOM 634 C CA . LEU A 1 75 ? -9.282 2.381 15.715 1.00 93.00 75 LEU A CA 1
ATOM 635 C C . LEU A 1 75 ? -9.003 2.801 17.166 1.00 93.00 75 LEU A C 1
ATOM 637 O O . LEU A 1 75 ? -9.197 3.969 17.497 1.00 93.00 75 LEU A O 1
ATOM 641 N N . LYS A 1 76 ? -8.483 1.901 18.015 1.00 92.12 76 LYS A N 1
ATOM 642 C CA . LYS A 1 76 ? -7.983 2.252 19.360 1.00 92.12 76 LYS A CA 1
ATOM 643 C C . LYS A 1 76 ? -6.790 3.203 19.314 1.00 92.12 76 LYS A C 1
ATOM 645 O O . LYS A 1 76 ? -6.637 4.026 20.208 1.00 92.12 76 LYS A O 1
ATOM 650 N N . GLN A 1 77 ? -5.918 3.054 18.317 1.00 88.12 77 GLN A N 1
ATOM 651 C CA . GLN A 1 77 ? -4.682 3.834 18.230 1.00 8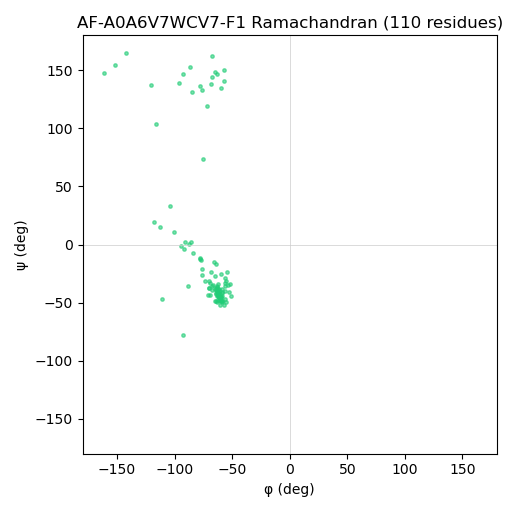8.12 77 GLN A CA 1
ATOM 652 C C . GLN A 1 77 ? -4.884 5.153 17.486 1.00 88.12 77 GLN A C 1
ATOM 654 O O . GLN A 1 77 ? -4.234 6.148 17.803 1.00 88.12 77 GLN A O 1
ATOM 659 N N . ARG A 1 78 ? -5.741 5.164 16.458 1.00 92.50 78 ARG A N 1
ATOM 660 C CA . ARG A 1 78 ? -5.933 6.335 15.599 1.00 92.50 78 ARG A CA 1
ATOM 661 C C . ARG A 1 78 ? -7.246 6.255 14.823 1.00 92.50 78 ARG A C 1
ATOM 663 O O . ARG A 1 78 ? -7.651 5.184 14.386 1.00 92.50 78 ARG A O 1
ATOM 670 N N . GLN A 1 79 ? -7.860 7.411 14.573 1.00 94.31 79 GLN A N 1
ATOM 671 C CA . GLN A 1 79 ? -8.945 7.527 13.599 1.00 94.31 79 GLN A CA 1
ATOM 672 C C . GLN A 1 79 ? -8.392 7.518 12.173 1.00 94.31 79 GLN A C 1
ATOM 674 O O . GLN A 1 79 ? -7.447 8.248 11.861 1.00 94.31 79 GLN A O 1
ATOM 679 N N . TYR A 1 80 ? -9.009 6.717 11.311 1.00 96.44 80 TYR A N 1
ATOM 680 C CA . TYR A 1 80 ? -8.633 6.604 9.910 1.00 96.44 80 TYR A CA 1
ATOM 681 C C . TYR A 1 80 ? -9.802 6.974 9.006 1.00 96.44 80 TYR A C 1
ATOM 683 O O . TYR A 1 80 ? -10.941 6.568 9.234 1.00 96.44 80 TYR A O 1
ATOM 691 N N . MET A 1 81 ? -9.505 7.726 7.956 1.00 95.12 81 MET A N 1
ATOM 692 C CA . MET A 1 81 ? -10.435 8.009 6.876 1.00 95.12 81 MET A CA 1
ATOM 693 C C . MET A 1 81 ? -10.373 6.913 5.814 1.00 95.12 81 MET A C 1
ATOM 695 O O . MET A 1 81 ? -9.329 6.311 5.560 1.00 95.12 81 MET A O 1
ATOM 699 N N . ASN A 1 82 ? -11.483 6.714 5.109 1.00 95.50 82 ASN A N 1
ATOM 700 C CA . ASN A 1 82 ? -11.516 5.836 3.948 1.00 95.50 82 ASN A CA 1
ATOM 701 C C . ASN A 1 82 ? -10.837 6.508 2.738 1.00 95.50 82 ASN A C 1
ATOM 703 O O . ASN A 1 82 ? -11.514 7.003 1.838 1.00 95.50 82 ASN A O 1
ATOM 707 N N . ASN A 1 83 ? -9.506 6.606 2.751 1.00 94.75 83 ASN A N 1
ATOM 708 C CA . ASN A 1 83 ? -8.665 7.088 1.655 1.00 94.75 83 ASN A CA 1
ATOM 709 C C . ASN A 1 83 ? -7.352 6.280 1.568 1.00 94.75 83 ASN A C 1
ATOM 711 O O . ASN A 1 83 ? -7.019 5.531 2.488 1.00 94.75 83 ASN A O 1
ATOM 715 N N . VAL A 1 84 ? -6.629 6.394 0.449 1.00 95.88 84 VAL A N 1
ATOM 716 C CA . VAL A 1 84 ? -5.394 5.633 0.180 1.00 95.88 84 VAL A CA 1
ATOM 717 C C . VAL A 1 84 ? -4.297 5.999 1.176 1.00 95.88 84 VAL A C 1
ATOM 719 O O . VAL A 1 84 ? -3.565 5.124 1.637 1.00 95.88 84 VAL A O 1
ATOM 722 N N . ARG A 1 85 ? -4.188 7.280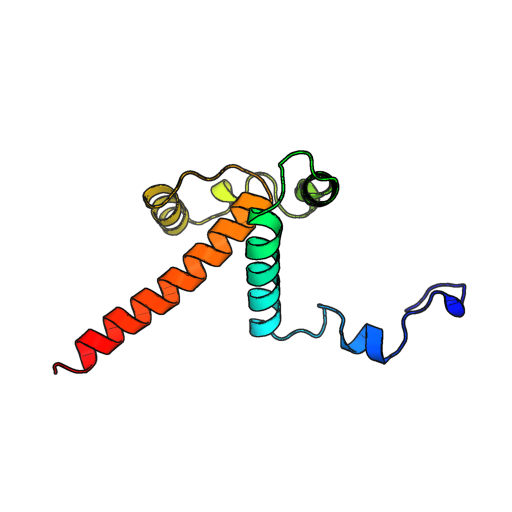 1.543 1.00 95.88 85 ARG A N 1
ATOM 723 C CA . ARG A 1 85 ? -3.186 7.753 2.510 1.00 95.88 85 ARG A CA 1
ATOM 724 C C . ARG A 1 85 ? -3.327 7.054 3.858 1.00 95.88 85 ARG A C 1
ATOM 726 O O . ARG A 1 85 ? -2.343 6.567 4.408 1.00 95.88 85 ARG A O 1
ATOM 733 N N . ASP A 1 86 ? -4.539 7.015 4.384 1.00 96.50 86 ASP A N 1
ATOM 734 C CA . ASP A 1 86 ? -4.832 6.466 5.699 1.00 96.50 86 ASP A CA 1
ATOM 735 C C . ASP A 1 86 ? -4.756 4.938 5.698 1.00 96.50 86 ASP A C 1
ATOM 737 O O . ASP A 1 86 ? -4.285 4.369 6.681 1.00 96.50 86 ASP A O 1
ATOM 741 N N . LEU A 1 87 ? -5.089 4.284 4.579 1.00 97.06 87 LEU A N 1
ATOM 742 C CA . LEU A 1 87 ? -4.835 2.855 4.385 1.00 97.06 87 LEU A CA 1
ATOM 743 C C . LEU A 1 87 ? -3.334 2.534 4.467 1.00 97.06 87 LEU A C 1
ATOM 745 O O . LEU A 1 87 ? -2.920 1.677 5.249 1.00 97.06 87 LEU A O 1
ATOM 749 N N . LEU A 1 88 ? -2.499 3.244 3.701 1.00 96.88 88 LEU A N 1
ATOM 750 C CA . LEU A 1 88 ? -1.044 3.049 3.726 1.00 96.88 88 LEU A CA 1
ATOM 751 C C . LEU A 1 88 ? -0.458 3.346 5.111 1.00 96.88 88 LEU A C 1
ATOM 753 O O . LEU A 1 88 ? 0.390 2.597 5.603 1.00 96.88 88 LEU A O 1
ATOM 757 N N . ARG A 1 89 ? -0.977 4.376 5.788 1.00 96.75 89 ARG A N 1
ATOM 758 C CA . ARG A 1 89 ? -0.600 4.694 7.166 1.00 96.75 89 ARG A CA 1
ATOM 759 C C . ARG A 1 89 ? -0.963 3.567 8.131 1.00 96.75 89 ARG A C 1
ATOM 761 O O . ARG A 1 89 ? -0.146 3.237 8.989 1.00 96.75 89 ARG A O 1
ATOM 768 N N . ALA A 1 90 ? -2.151 2.976 8.008 1.00 96.06 90 ALA A N 1
ATOM 769 C CA . ALA A 1 90 ? -2.575 1.852 8.839 1.00 96.06 90 ALA A CA 1
ATOM 770 C C . ALA A 1 90 ? -1.649 0.638 8.651 1.00 96.06 90 ALA A C 1
ATOM 772 O O . ALA A 1 90 ? -1.175 0.078 9.642 1.00 96.06 90 ALA A O 1
ATOM 773 N N . ILE A 1 91 ? -1.310 0.297 7.399 1.00 95.19 91 ILE A N 1
ATOM 774 C CA . ILE A 1 91 ? -0.357 -0.777 7.062 1.00 95.19 91 ILE A CA 1
ATOM 775 C C . ILE A 1 91 ? 1.003 -0.512 7.719 1.00 95.19 91 ILE A C 1
ATOM 777 O O . ILE A 1 91 ? 1.529 -1.362 8.445 1.00 95.19 91 ILE A O 1
ATOM 781 N N . ARG A 1 92 ? 1.553 0.692 7.520 1.00 95.88 92 ARG A N 1
ATOM 782 C CA . ARG A 1 92 ? 2.842 1.098 8.092 1.00 95.88 92 ARG A CA 1
ATOM 783 C C . ARG A 1 92 ? 2.826 1.012 9.622 1.00 95.88 92 ARG A C 1
ATOM 785 O O . ARG A 1 92 ? 3.722 0.412 10.217 1.00 95.88 92 ARG A O 1
ATOM 792 N N . ASN A 1 93 ? 1.798 1.567 10.267 1.00 93.38 93 ASN A N 1
ATOM 793 C CA . ASN A 1 93 ? 1.659 1.553 11.724 1.00 93.38 93 ASN A CA 1
ATOM 794 C C . ASN A 1 93 ? 1.582 0.117 12.261 1.00 93.38 93 ASN A C 1
ATOM 796 O O . ASN A 1 93 ? 2.299 -0.225 13.204 1.00 93.38 93 ASN A O 1
ATOM 800 N N . LYS A 1 94 ? 0.776 -0.752 11.637 1.00 90.69 94 LYS A N 1
ATOM 801 C CA . LYS A 1 94 ? 0.642 -2.144 12.078 1.00 90.69 94 LYS A CA 1
ATOM 802 C C . LYS A 1 94 ? 1.961 -2.909 11.960 1.00 90.69 94 LYS A C 1
ATOM 804 O O . LYS A 1 94 ? 2.312 -3.630 12.894 1.00 90.69 94 LYS A O 1
ATOM 809 N N . LYS A 1 95 ? 2.738 -2.691 10.890 1.00 89.75 95 LYS A N 1
ATOM 810 C CA . LYS A 1 95 ? 4.089 -3.263 10.733 1.00 89.75 95 LYS A CA 1
ATOM 811 C C . LYS A 1 95 ? 5.028 -2.822 11.857 1.00 89.75 95 LYS A C 1
ATOM 813 O O . LYS A 1 95 ? 5.696 -3.668 12.453 1.00 89.75 95 LYS A O 1
ATOM 818 N N . HIS A 1 96 ? 5.078 -1.527 12.177 1.00 86.19 96 HIS A N 1
ATOM 819 C CA . HIS A 1 96 ? 5.929 -1.025 13.265 1.00 86.19 96 HIS A CA 1
ATOM 820 C C . HIS A 1 96 ? 5.546 -1.621 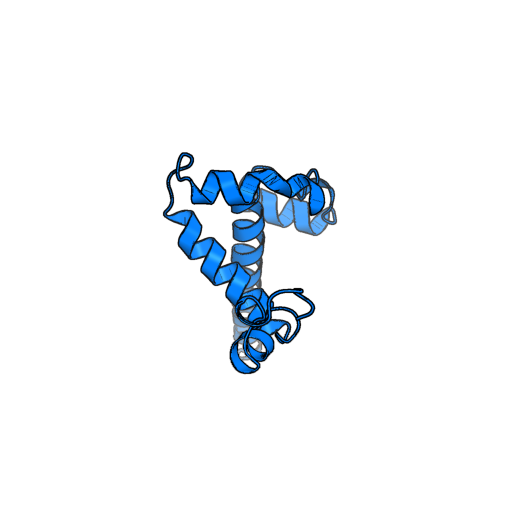14.624 1.00 86.19 96 HIS A C 1
ATOM 822 O O . HIS A 1 96 ? 6.421 -2.057 15.374 1.00 86.19 96 HIS A O 1
ATOM 828 N N . HIS A 1 97 ? 4.250 -1.696 14.930 1.00 78.56 97 HIS A N 1
ATOM 829 C CA . HIS A 1 97 ? 3.785 -2.282 16.186 1.00 78.56 97 HIS A CA 1
ATOM 830 C C . HIS A 1 97 ? 3.993 -3.796 16.253 1.00 78.56 97 HIS A C 1
ATOM 832 O O . HIS A 1 97 ? 4.290 -4.307 17.329 1.00 78.56 97 HIS A O 1
ATOM 838 N N . TYR A 1 98 ? 3.905 -4.516 15.132 1.00 74.94 98 TYR A N 1
ATOM 839 C CA . TYR A 1 98 ? 4.231 -5.941 15.091 1.00 74.94 98 TYR A CA 1
ATOM 840 C C . TYR A 1 98 ? 5.691 -6.191 15.490 1.00 74.94 98 TYR A C 1
ATOM 842 O O . TYR A 1 98 ? 5.960 -7.020 16.357 1.00 74.94 98 TYR A O 1
ATOM 850 N N . GLN A 1 99 ? 6.622 -5.399 14.946 1.00 62.41 99 GLN A N 1
ATOM 851 C CA . GLN A 1 99 ? 8.028 -5.456 15.350 1.00 62.41 99 GLN A CA 1
ATOM 852 C C . GLN A 1 99 ? 8.189 -5.126 16.839 1.00 62.41 99 GLN A C 1
ATOM 854 O O . GLN A 1 99 ? 8.816 -5.891 17.565 1.00 62.41 99 GLN A O 1
ATOM 859 N N . ALA A 1 100 ? 7.568 -4.046 17.327 1.00 60.88 100 ALA A N 1
ATOM 860 C CA . ALA A 1 100 ? 7.622 -3.678 18.744 1.00 60.88 100 ALA A CA 1
ATOM 861 C C . ALA A 1 100 ? 7.067 -4.773 19.674 1.00 60.88 100 ALA A C 1
ATOM 863 O O . ALA A 1 100 ? 7.627 -5.011 20.741 1.00 60.88 100 ALA A O 1
ATOM 864 N N . ASN A 1 101 ? 5.993 -5.458 19.277 1.00 60.81 101 ASN A N 1
ATOM 865 C CA . ASN A 1 101 ? 5.398 -6.543 20.055 1.00 60.81 101 ASN A CA 1
ATOM 866 C C . ASN A 1 101 ? 6.291 -7.790 20.076 1.00 60.81 101 ASN A C 1
ATOM 868 O O . ASN A 1 101 ? 6.430 -8.395 21.134 1.00 60.81 101 ASN A O 1
ATOM 872 N N . ILE A 1 102 ? 6.964 -8.122 18.968 1.00 59.38 102 ILE A N 1
ATOM 873 C CA . ILE A 1 102 ? 8.006 -9.161 18.956 1.00 59.38 102 ILE A CA 1
ATOM 874 C C . ILE A 1 102 ? 9.161 -8.775 19.884 1.00 59.38 102 ILE A C 1
ATOM 876 O O . ILE A 1 102 ? 9.593 -9.594 20.686 1.00 59.38 102 ILE A O 1
ATOM 880 N N . PHE A 1 103 ? 9.638 -7.528 19.846 1.00 54.84 103 PHE A N 1
ATOM 881 C CA . PHE A 1 103 ? 10.699 -7.083 20.756 1.00 54.84 103 PHE A CA 1
ATOM 882 C C . PHE A 1 103 ? 10.267 -7.128 22.226 1.00 54.84 103 PHE A C 1
ATOM 884 O O . PHE A 1 103 ? 11.074 -7.483 23.082 1.00 54.84 103 PHE A O 1
ATOM 891 N N . LYS A 1 104 ? 9.000 -6.818 22.532 1.00 54.91 104 LYS A N 1
ATOM 892 C CA . LYS A 1 104 ? 8.445 -6.977 23.883 1.00 54.91 104 LYS A CA 1
ATOM 893 C C . LYS A 1 104 ? 8.417 -8.448 24.302 1.00 54.91 104 LYS A C 1
ATOM 895 O O . LYS A 1 104 ? 8.910 -8.748 25.381 1.00 54.91 104 LYS A O 1
ATOM 900 N N . LEU A 1 105 ? 7.914 -9.349 23.454 1.00 52.03 105 LEU A N 1
ATOM 901 C CA . LEU A 1 105 ? 7.888 -10.795 23.717 1.00 52.03 105 LEU A CA 1
ATOM 902 C C . LEU A 1 105 ? 9.298 -11.368 23.907 1.00 52.03 105 LEU A C 1
ATOM 904 O O . LEU A 1 105 ? 9.548 -12.072 24.879 1.00 52.03 105 LEU A O 1
ATOM 908 N N . ASN A 1 106 ? 10.243 -10.990 23.046 1.00 51.19 106 ASN A N 1
ATOM 909 C CA . ASN A 1 106 ? 11.631 -11.426 23.158 1.00 51.19 106 ASN A CA 1
ATOM 910 C C . ASN A 1 106 ? 12.282 -10.889 24.434 1.00 51.19 106 ASN A C 1
ATOM 912 O O . ASN A 1 106 ? 12.996 -11.628 25.095 1.00 51.19 106 ASN A O 1
ATOM 916 N N . LYS A 1 107 ? 11.989 -9.647 24.847 1.00 50.06 107 LYS A N 1
ATOM 917 C CA . LYS A 1 107 ? 12.488 -9.109 26.120 1.00 50.06 107 LYS A CA 1
ATOM 918 C C . LYS A 1 107 ? 11.977 -9.906 27.324 1.00 50.06 107 LYS A C 1
ATOM 920 O O . LYS A 1 107 ? 12.736 -10.061 28.266 1.00 50.06 107 LYS A O 1
ATOM 925 N N . PHE A 1 108 ? 10.753 -10.438 27.291 1.00 48.25 108 PHE A N 1
ATOM 926 C CA . PHE A 1 108 ? 10.249 -11.321 28.353 1.00 48.25 108 PHE A CA 1
ATOM 927 C C . PHE A 1 108 ? 10.940 -12.692 28.376 1.00 48.25 108 PHE A C 1
ATOM 929 O O . PHE A 1 108 ? 11.126 -13.247 29.452 1.00 48.25 108 PHE A O 1
ATOM 936 N N . LEU A 1 109 ? 11.372 -13.209 27.223 1.00 47.56 109 LEU A N 1
ATOM 937 C CA . LEU A 1 109 ? 12.060 -14.501 27.117 1.00 47.56 109 LEU A CA 1
ATOM 938 C C . LEU A 1 109 ? 13.541 -14.466 27.538 1.00 47.56 109 LEU A C 1
ATOM 940 O O . LEU A 1 109 ? 14.123 -15.522 27.726 1.00 47.56 109 LEU A O 1
ATOM 944 N N . TYR A 1 110 ? 14.149 -13.285 27.710 1.00 45.03 110 TYR A N 1
ATOM 945 C CA . TYR A 1 110 ? 15.514 -13.136 28.249 1.00 45.03 110 TYR A CA 1
ATOM 946 C C . TYR A 1 110 ? 15.566 -12.974 29.783 1.00 45.03 110 TYR A C 1
ATOM 948 O O . TYR A 1 110 ? 16.646 -12.775 30.335 1.00 45.03 110 TYR A O 1
ATOM 956 N N . PHE A 1 111 ? 14.419 -13.021 30.471 1.00 45.81 111 PHE A N 1
ATOM 957 C CA . PHE A 1 111 ? 14.321 -12.987 31.941 1.00 45.81 111 PHE A CA 1
ATOM 958 C C . PHE A 1 111 ? 13.816 -14.313 32.541 1.00 45.81 111 PHE A C 1
ATOM 960 O O . PHE A 1 111 ? 13.423 -14.345 33.707 1.00 45.81 111 PHE A O 1
ATOM 967 N N . ILE A 1 112 ? 13.833 -15.392 31.755 1.00 44.41 112 ILE A N 1
ATOM 968 C CA . ILE A 1 112 ? 13.619 -16.783 32.184 1.00 44.41 112 ILE A CA 1
ATOM 969 C C . ILE A 1 112 ? 14.868 -17.562 31.778 1.00 44.41 112 ILE A C 1
ATOM 971 O O . ILE A 1 112 ? 15.336 -18.382 32.594 1.00 44.41 112 ILE A O 1
#

Organism: Meloidogyne enterolobii (NCBI:txid390850)